Protein AF-A0A923MAU0-F1 (afdb_monomer_lite)

Sequence (72 aa):
MEETPNTVEAWKNADALARAAESRLKDAWEAHANGGPPPTESLMNEVKALREAANEKLSAAMARMGSTGHAR

Radius of gyration: 17.18 Å; chains: 1; bounding box: 37×20×54 Å

Organism: NCBI:txid2079448

Structure (mmCIF, N/CA/C/O backbone):
data_AF-A0A923MAU0-F1
#
_entry.id   AF-A0A923MAU0-F1
#
loop_
_atom_site.group_PDB
_atom_site.id
_atom_site.type_symbol
_atom_site.label_atom_id
_atom_site.label_alt_id
_atom_site.label_comp_id
_atom_site.label_asym_id
_atom_site.label_entity_id
_atom_site.label_seq_id
_atom_site.pdbx_PDB_ins_code
_atom_site.Cartn_x
_atom_site.Cartn_y
_atom_site.Cartn_z
_atom_site.occupancy
_atom_site.B_iso_or_equiv
_atom_site.auth_seq_id
_atom_site.auth_comp_id
_atom_site.auth_asym_id
_atom_site.auth_atom_id
_atom_site.pdbx_PDB_model_num
ATO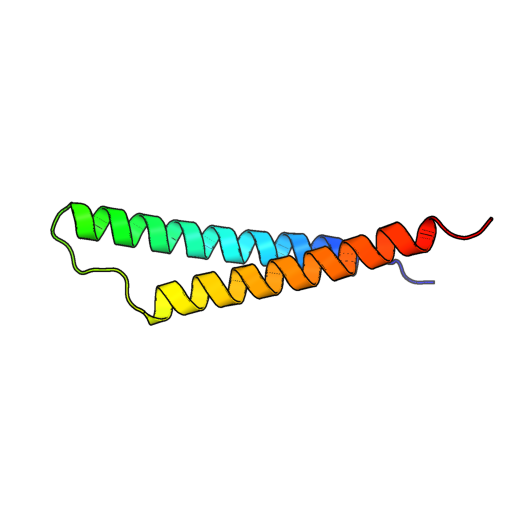M 1 N N . MET A 1 1 ? 20.550 -14.148 -27.427 1.00 42.50 1 MET A N 1
ATOM 2 C CA . MET A 1 1 ? 20.138 -12.832 -26.902 1.00 42.50 1 MET A CA 1
ATOM 3 C C . MET A 1 1 ? 18.933 -13.106 -26.038 1.00 42.50 1 MET A C 1
ATOM 5 O O . MET A 1 1 ? 17.847 -13.281 -26.570 1.00 42.50 1 MET A O 1
ATOM 9 N N . GLU A 1 2 ? 19.188 -13.345 -24.755 1.00 44.44 2 GLU A N 1
ATOM 10 C CA . GLU A 1 2 ? 18.160 -13.734 -23.794 1.00 44.44 2 GLU A CA 1
ATOM 11 C C . GLU A 1 2 ? 17.137 -12.615 -23.637 1.00 44.44 2 GLU A C 1
ATOM 13 O O . GLU A 1 2 ? 17.439 -11.423 -23.741 1.00 44.44 2 GLU A O 1
ATOM 18 N N . GLU A 1 3 ? 15.903 -13.067 -23.514 1.00 46.69 3 GLU A N 1
ATOM 19 C CA . GLU A 1 3 ? 14.681 -12.328 -23.725 1.00 46.69 3 GLU A CA 1
ATOM 20 C C . GLU A 1 3 ? 14.574 -11.139 -22.768 1.00 46.69 3 GLU A C 1
ATOM 22 O O . GLU A 1 3 ? 15.161 -11.094 -21.687 1.00 46.69 3 GLU A O 1
ATOM 27 N N . THR A 1 4 ? 13.753 -10.164 -23.136 1.00 54.50 4 THR A N 1
ATOM 28 C CA . THR A 1 4 ? 13.428 -9.021 -22.287 1.00 54.50 4 THR A CA 1
ATOM 29 C C . THR A 1 4 ? 12.039 -9.170 -21.637 1.00 54.50 4 THR A C 1
ATOM 31 O O . THR A 1 4 ? 11.204 -8.295 -21.867 1.00 54.50 4 THR A O 1
ATOM 34 N N . PRO A 1 5 ? 11.730 -10.224 -20.846 1.00 52.38 5 PRO A N 1
ATOM 35 C CA . PRO A 1 5 ? 10.432 -10.359 -20.182 1.00 52.38 5 PRO A CA 1
ATOM 36 C C . PRO A 1 5 ? 10.334 -9.548 -18.874 1.00 52.38 5 PRO A C 1
ATOM 38 O O . PRO A 1 5 ? 9.247 -9.314 -18.356 1.00 52.38 5 PRO A O 1
ATOM 41 N N . ASN A 1 6 ? 11.444 -9.042 -18.334 1.00 72.62 6 ASN A N 1
ATOM 42 C CA . ASN A 1 6 ? 11.507 -8.807 -16.889 1.00 72.62 6 ASN A CA 1
ATOM 43 C C . ASN A 1 6 ? 10.901 -7.474 -16.373 1.00 72.62 6 ASN A C 1
ATOM 45 O O . ASN A 1 6 ? 10.595 -7.361 -15.193 1.00 72.62 6 ASN A O 1
ATOM 49 N N . THR A 1 7 ? 10.688 -6.434 -17.196 1.00 81.56 7 THR A N 1
ATOM 50 C CA . THR A 1 7 ? 10.181 -5.135 -16.676 1.00 81.56 7 THR A CA 1
ATOM 51 C C . THR A 1 7 ? 8.662 -5.079 -16.531 1.00 81.56 7 THR A C 1
ATOM 53 O O . THR A 1 7 ? 8.162 -4.484 -15.579 1.00 81.56 7 THR A O 1
ATOM 56 N N . VAL A 1 8 ? 7.920 -5.703 -17.451 1.00 86.31 8 VAL A N 1
ATOM 57 C CA . VAL A 1 8 ? 6.449 -5.760 -17.378 1.00 86.31 8 VAL A CA 1
ATOM 58 C C . VAL A 1 8 ? 6.011 -6.707 -16.263 1.00 86.31 8 VAL A C 1
ATOM 60 O O . VAL A 1 8 ? 5.087 -6.386 -15.521 1.00 86.31 8 VAL A O 1
ATOM 63 N N . GLU A 1 9 ? 6.688 -7.844 -16.098 1.00 88.75 9 GLU A N 1
ATOM 64 C CA . GLU A 1 9 ? 6.424 -8.765 -14.987 1.00 88.75 9 GLU A CA 1
ATOM 65 C C . GLU A 1 9 ? 6.794 -8.155 -13.633 1.00 88.75 9 GLU A C 1
ATOM 67 O O . GLU A 1 9 ? 6.001 -8.238 -12.695 1.00 88.75 9 GLU A O 1
ATOM 72 N N . ALA A 1 10 ? 7.927 -7.447 -13.540 1.00 88.00 10 ALA A N 1
ATOM 73 C CA . ALA A 1 10 ? 8.285 -6.711 -12.328 1.00 88.00 10 ALA A CA 1
ATOM 74 C C . ALA A 1 10 ? 7.247 -5.638 -11.963 1.00 88.00 10 ALA A C 1
ATOM 76 O O . ALA A 1 10 ? 6.924 -5.483 -10.785 1.00 88.00 10 ALA A O 1
ATOM 77 N N . TRP A 1 11 ? 6.696 -4.922 -12.952 1.00 90.75 11 TRP A N 1
ATOM 78 C CA . TRP A 1 11 ? 5.590 -3.991 -12.718 1.00 90.75 11 TRP A CA 1
ATOM 79 C C . TRP A 1 11 ? 4.332 -4.709 -12.222 1.00 90.75 11 TRP A C 1
ATOM 81 O O . TRP A 1 11 ? 3.775 -4.302 -11.207 1.00 90.75 11 TRP A O 1
ATOM 91 N N . LYS A 1 12 ? 3.909 -5.793 -12.885 1.00 90.69 12 LYS A N 1
ATOM 92 C CA . LYS A 1 12 ? 2.729 -6.571 -12.470 1.00 90.69 12 LYS A CA 1
ATOM 93 C C . LYS A 1 12 ? 2.856 -7.068 -11.032 1.00 90.69 12 LYS A C 1
ATOM 95 O O . LYS A 1 12 ? 1.900 -6.971 -10.269 1.00 90.69 12 LYS A O 1
ATOM 100 N N . ASN A 1 13 ? 4.034 -7.565 -10.658 1.00 92.56 13 ASN A N 1
ATOM 101 C CA . ASN A 1 13 ? 4.296 -8.019 -9.297 1.00 92.56 13 ASN A CA 1
ATOM 102 C C . ASN A 1 13 ? 4.230 -6.859 -8.288 1.00 92.56 13 ASN A C 1
ATOM 104 O O . ASN A 1 13 ? 3.600 -6.987 -7.242 1.00 92.56 13 ASN A O 1
ATOM 108 N N . ALA A 1 14 ? 4.826 -5.708 -8.615 1.00 91.00 14 ALA A N 1
ATOM 109 C CA . ALA A 1 14 ? 4.765 -4.522 -7.762 1.00 91.00 14 ALA A CA 1
ATOM 110 C C . ALA A 1 14 ? 3.331 -3.973 -7.611 1.00 91.00 14 ALA A C 1
ATOM 112 O O . ALA A 1 14 ? 2.930 -3.633 -6.499 1.00 91.00 14 ALA A O 1
ATOM 113 N N . ASP A 1 15 ? 2.532 -3.941 -8.685 1.00 93.38 15 ASP A N 1
ATOM 114 C CA . ASP A 1 15 ? 1.120 -3.528 -8.622 1.00 93.38 15 ASP A CA 1
ATOM 115 C C . ASP A 1 15 ? 0.282 -4.512 -7.794 1.00 93.38 15 ASP A C 1
ATOM 117 O O . ASP A 1 15 ? -0.538 -4.083 -6.986 1.00 93.38 15 ASP A O 1
ATOM 121 N N . ALA A 1 16 ? 0.520 -5.822 -7.922 1.00 95.38 16 ALA A N 1
ATOM 122 C CA . ALA A 1 16 ? -0.169 -6.829 -7.117 1.00 95.38 16 ALA A CA 1
ATOM 123 C C . ALA A 1 16 ? 0.110 -6.658 -5.614 1.00 95.38 16 ALA A C 1
ATOM 125 O O . ALA A 1 16 ? -0.819 -6.722 -4.807 1.00 95.38 16 ALA A O 1
ATOM 126 N N . LEU A 1 17 ? 1.365 -6.387 -5.238 1.00 94.25 17 LEU A N 1
ATOM 127 C CA . LEU A 1 17 ? 1.742 -6.099 -3.851 1.00 94.25 17 LEU A CA 1
ATOM 128 C C . LEU A 1 17 ? 1.091 -4.808 -3.342 1.00 94.25 17 LEU A C 1
ATOM 130 O O . LEU A 1 17 ? 0.533 -4.806 -2.245 1.00 94.25 17 LEU A O 1
ATOM 134 N N . ALA A 1 18 ? 1.105 -3.740 -4.146 1.00 94.56 18 ALA A N 1
ATOM 135 C CA . ALA A 1 18 ? 0.443 -2.484 -3.797 1.00 94.56 18 ALA A CA 1
ATOM 136 C C . ALA A 1 18 ? -1.060 -2.695 -3.557 1.00 94.56 18 ALA A C 1
ATOM 138 O O . ALA A 1 18 ? -1.565 -2.301 -2.509 1.00 94.56 18 ALA A O 1
ATOM 139 N N . ARG A 1 19 ? -1.750 -3.413 -4.452 1.00 95.69 19 ARG A N 1
ATOM 140 C CA . ARG A 1 19 ? -3.179 -3.735 -4.297 1.00 95.69 19 ARG A CA 1
ATOM 141 C C . ARG A 1 19 ? -3.472 -4.573 -3.059 1.00 95.69 19 ARG A C 1
ATOM 143 O O . ARG A 1 19 ? -4.481 -4.350 -2.394 1.00 95.69 19 ARG A O 1
ATOM 150 N N . ALA A 1 20 ? -2.614 -5.542 -2.744 1.00 95.88 20 ALA A N 1
ATOM 151 C CA . ALA A 1 20 ? -2.769 -6.353 -1.541 1.00 95.88 20 ALA A CA 1
ATOM 152 C C . ALA A 1 20 ? -2.658 -5.490 -0.272 1.00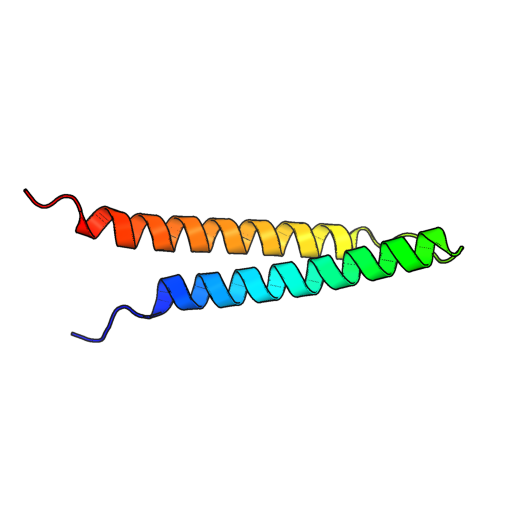 95.88 20 ALA A C 1
ATOM 154 O O . ALA A 1 20 ? -3.471 -5.633 0.643 1.00 95.88 20 ALA A O 1
ATOM 155 N N . ALA A 1 21 ? -1.701 -4.561 -0.228 1.00 94.50 21 ALA A N 1
ATOM 156 C CA . ALA A 1 21 ? -1.563 -3.617 0.877 1.00 94.50 21 ALA A CA 1
ATOM 157 C C . ALA A 1 21 ? -2.738 -2.621 0.941 1.00 94.50 21 ALA A C 1
ATOM 159 O O . ALA A 1 21 ? -3.265 -2.372 2.025 1.00 94.50 21 ALA A O 1
ATOM 160 N N . GLU A 1 22 ? -3.207 -2.106 -0.200 1.00 95.56 22 GLU A N 1
ATOM 161 C CA . GLU A 1 22 ? -4.395 -1.242 -0.289 1.00 95.56 22 GLU A CA 1
ATOM 162 C C . GLU A 1 22 ? -5.650 -1.951 0.234 1.00 95.56 22 GLU A C 1
ATOM 164 O O . GLU A 1 22 ? -6.431 -1.347 0.969 1.00 95.56 22 GLU A O 1
ATOM 169 N N . SER A 1 23 ? -5.822 -3.241 -0.080 1.00 97.00 23 SER A N 1
ATOM 170 C CA . SER A 1 23 ? -6.919 -4.050 0.462 1.00 97.00 23 SER A CA 1
ATOM 171 C C . SER A 1 23 ? -6.851 -4.123 1.985 1.00 97.00 23 SER A C 1
ATOM 173 O O . SER A 1 23 ? -7.845 -3.858 2.648 1.00 97.00 23 SER A O 1
ATOM 175 N N . ARG A 1 24 ? -5.668 -4.388 2.553 1.00 95.19 24 ARG A N 1
ATOM 176 C CA . ARG A 1 24 ? -5.479 -4.437 4.015 1.00 95.19 24 ARG A CA 1
ATOM 177 C C . ARG A 1 24 ? -5.742 -3.084 4.673 1.00 95.19 24 ARG A C 1
ATOM 179 O O . ARG A 1 24 ? -6.319 -3.031 5.755 1.00 95.19 24 ARG A O 1
ATOM 186 N N . LEU A 1 25 ? -5.327 -1.989 4.032 1.00 95.62 25 LEU A N 1
ATOM 187 C CA . LEU A 1 25 ? -5.617 -0.637 4.508 1.00 95.62 25 LEU A CA 1
ATOM 188 C C . LEU A 1 25 ? -7.120 -0.350 4.476 1.00 95.62 25 LEU A C 1
ATOM 190 O O . LEU A 1 25 ? -7.642 0.244 5.417 1.00 95.62 25 LEU A O 1
ATOM 194 N N . LYS A 1 26 ? -7.819 -0.800 3.432 1.00 95.50 26 LYS A N 1
ATOM 195 C CA . LYS A 1 26 ? -9.277 -0.708 3.350 1.00 95.50 26 LYS A CA 1
ATOM 196 C C . LYS A 1 26 ? -9.948 -1.505 4.472 1.00 95.50 26 LYS A C 1
ATOM 198 O O . LYS A 1 26 ? -10.754 -0.927 5.192 1.00 95.50 26 LYS A O 1
ATOM 203 N N . ASP A 1 27 ? -9.556 -2.761 4.682 1.00 95.88 27 ASP A N 1
ATOM 204 C CA . ASP A 1 27 ? -10.086 -3.601 5.766 1.00 95.88 27 ASP A CA 1
ATOM 205 C C . ASP A 1 27 ? -9.862 -2.951 7.144 1.00 95.88 27 ASP A C 1
ATOM 207 O O . ASP A 1 27 ? -10.748 -2.959 7.999 1.00 95.88 27 ASP A O 1
ATOM 211 N N . ALA A 1 28 ? -8.701 -2.323 7.358 1.00 95.44 28 ALA A N 1
ATOM 212 C CA . ALA A 1 28 ? -8.407 -1.586 8.586 1.00 95.44 28 ALA A CA 1
ATOM 213 C C . ALA A 1 28 ? -9.297 -0.342 8.760 1.00 95.44 28 ALA A C 1
ATOM 215 O O . ALA A 1 28 ? -9.749 -0.057 9.870 1.00 95.44 28 ALA A O 1
ATOM 216 N N . TRP A 1 29 ? -9.595 0.385 7.680 1.00 95.75 29 TRP A N 1
ATOM 217 C CA . TRP A 1 29 ? -10.554 1.492 7.717 1.00 95.75 29 TRP A CA 1
ATOM 218 C C . TRP A 1 29 ? -11.984 1.022 7.985 1.00 95.75 29 TRP A C 1
ATOM 220 O O . TRP A 1 29 ? -12.699 1.667 8.752 1.00 95.75 29 TRP A O 1
ATOM 230 N N . GLU A 1 30 ? -12.397 -0.101 7.399 1.00 97.00 30 GLU A N 1
ATOM 231 C CA . GLU A 1 30 ? -13.700 -0.710 7.673 1.00 97.00 30 GLU A CA 1
ATOM 232 C C . GLU A 1 30 ? -13.792 -1.162 9.137 1.00 97.00 30 GLU A C 1
ATOM 234 O O . GLU A 1 30 ? -14.790 -0.890 9.806 1.00 97.00 30 GLU A O 1
ATOM 239 N N . ALA A 1 31 ? -12.735 -1.763 9.687 1.00 95.88 31 ALA A N 1
ATOM 240 C CA . ALA A 1 31 ? -12.669 -2.103 11.106 1.00 95.88 31 ALA A CA 1
ATOM 241 C C . ALA A 1 31 ? -12.777 -0.853 11.998 1.00 95.88 31 ALA A C 1
ATOM 243 O O . ALA A 1 31 ? -13.554 -0.855 12.954 1.00 95.88 31 ALA A O 1
ATOM 244 N N . HIS A 1 32 ? -12.071 0.232 11.663 1.00 96.44 32 HIS A N 1
ATOM 245 C CA . HIS A 1 32 ? -12.163 1.508 12.380 1.00 96.44 32 HIS A CA 1
ATOM 246 C C . HIS A 1 32 ? -13.578 2.103 12.340 1.00 96.44 32 HIS A C 1
ATOM 248 O O . HIS A 1 32 ? -14.099 2.536 13.366 1.00 96.44 32 HIS A O 1
ATOM 254 N N . ALA A 1 33 ? -14.241 2.070 11.180 1.00 96.81 33 ALA A N 1
ATOM 255 C CA . ALA A 1 33 ? -15.620 2.541 11.034 1.00 96.81 33 ALA A CA 1
ATOM 256 C C . ALA A 1 33 ? -16.616 1.752 11.905 1.00 96.81 33 ALA A C 1
ATOM 258 O O . ALA A 1 33 ? -17.620 2.306 12.348 1.00 96.81 33 ALA A O 1
ATOM 259 N N . ASN A 1 34 ? -16.314 0.484 12.198 1.00 96.94 34 ASN A N 1
ATOM 260 C CA . ASN A 1 34 ? -17.091 -0.370 13.098 1.00 96.94 34 ASN A CA 1
ATOM 261 C C . ASN A 1 34 ? -16.682 -0.243 14.584 1.00 96.94 34 ASN A C 1
ATOM 263 O O . ASN A 1 34 ? -17.102 -1.054 15.408 1.00 96.94 34 ASN A O 1
ATOM 267 N N . GLY A 1 35 ? -15.873 0.760 14.945 1.00 96.44 35 GLY A N 1
ATOM 268 C CA . GLY A 1 35 ? -15.430 1.014 16.323 1.00 96.44 35 GLY A CA 1
ATOM 269 C C . GLY A 1 35 ? -14.098 0.359 16.703 1.00 96.44 35 GLY A C 1
ATOM 270 O O . GLY A 1 35 ? -13.732 0.353 17.878 1.00 96.44 35 GLY A O 1
ATOM 271 N N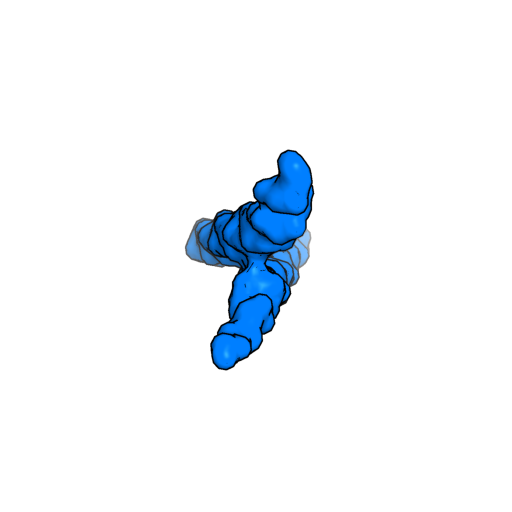 . GLY A 1 36 ? -13.375 -0.202 15.732 1.00 95.56 36 GLY A N 1
ATOM 272 C CA . GLY A 1 36 ? -12.004 -0.679 15.903 1.00 95.56 36 GLY A CA 1
ATOM 273 C C . GLY A 1 36 ? -10.963 0.452 15.948 1.00 95.56 36 GLY A C 1
ATOM 274 O O . GLY A 1 36 ? -11.296 1.628 15.791 1.00 95.56 36 GLY A O 1
ATOM 275 N N . PRO A 1 37 ? -9.678 0.115 16.156 1.00 93.81 37 PRO A N 1
ATOM 276 C CA . PRO A 1 37 ? -8.596 1.093 16.110 1.00 93.81 37 PRO A CA 1
ATOM 277 C C . PRO A 1 37 ? -8.370 1.613 14.681 1.00 93.81 37 PRO A C 1
ATOM 279 O O . PRO A 1 37 ? -8.619 0.885 13.716 1.00 93.81 37 PRO A O 1
ATOM 282 N N . PRO A 1 38 ? -7.872 2.853 14.521 1.00 93.19 38 PRO A N 1
ATOM 283 C CA . PRO A 1 38 ? -7.521 3.380 13.211 1.00 93.19 38 PRO A CA 1
ATOM 284 C C . PRO A 1 38 ? -6.358 2.588 12.596 1.00 93.19 38 PRO A C 1
ATOM 286 O O . PRO A 1 38 ? -5.533 2.030 13.332 1.00 93.19 38 PRO A O 1
ATOM 289 N N . PRO A 1 39 ? -6.249 2.554 11.255 1.00 94.81 39 PRO A N 1
ATOM 290 C CA . PRO A 1 39 ? -5.080 1.993 10.595 1.00 94.81 39 PRO A CA 1
ATOM 291 C C . PRO A 1 39 ? -3.794 2.645 11.103 1.00 94.81 39 PRO A C 1
ATOM 293 O O . PRO A 1 39 ? -3.741 3.845 11.376 1.00 94.81 39 PRO A O 1
ATOM 296 N N . THR A 1 40 ? -2.741 1.841 11.225 1.00 94.94 40 THR A N 1
ATOM 297 C CA . THR A 1 40 ? -1.449 2.326 11.707 1.00 94.94 40 THR A CA 1
ATOM 298 C C . THR A 1 40 ? -0.751 3.161 10.638 1.00 94.94 40 THR A C 1
ATOM 300 O O . THR A 1 40 ? -0.849 2.884 9.441 1.00 94.94 40 THR A O 1
ATOM 303 N N . GLU A 1 41 ? 0.030 4.151 11.071 1.00 94.88 41 GLU A N 1
ATOM 304 C CA . GLU A 1 41 ? 0.859 4.958 10.168 1.00 94.88 41 GLU A CA 1
ATOM 305 C C . GLU A 1 41 ? 1.842 4.083 9.370 1.00 94.88 41 GLU A C 1
ATOM 307 O O . GLU A 1 41 ? 2.091 4.326 8.193 1.00 94.88 41 GLU A O 1
ATOM 312 N N . SER A 1 42 ? 2.327 2.991 9.973 1.00 94.50 42 SER A N 1
ATOM 313 C CA . SER A 1 42 ? 3.161 1.997 9.290 1.00 94.50 42 SER A CA 1
ATOM 314 C C . SER A 1 42 ? 2.459 1.370 8.083 1.00 94.50 42 SER A C 1
ATOM 316 O O . SER A 1 42 ? 3.082 1.237 7.036 1.00 94.50 42 SER A O 1
ATOM 318 N N . LEU A 1 43 ? 1.176 1.006 8.203 1.00 93.12 43 LEU A N 1
ATOM 319 C CA . LEU A 1 43 ? 0.413 0.426 7.094 1.00 93.12 43 LEU A CA 1
ATOM 320 C C . LEU A 1 43 ? 0.172 1.459 5.986 1.00 93.12 43 LEU A C 1
ATOM 322 O O . LEU A 1 43 ? 0.289 1.140 4.805 1.00 93.12 43 LEU A O 1
ATOM 326 N N . MET A 1 44 ? -0.117 2.709 6.355 1.00 94.75 44 MET A N 1
ATOM 327 C CA . MET A 1 44 ? -0.261 3.798 5.382 1.00 94.75 44 MET A CA 1
ATOM 328 C C . MET A 1 44 ? 1.048 4.046 4.618 1.00 94.75 44 MET A C 1
ATOM 330 O O . MET A 1 44 ? 1.035 4.178 3.393 1.00 94.75 44 MET A O 1
ATOM 334 N N . ASN A 1 45 ? 2.179 4.062 5.328 1.00 96.50 45 ASN A N 1
ATOM 335 C CA . ASN A 1 45 ? 3.505 4.228 4.735 1.00 96.50 45 ASN A CA 1
ATOM 336 C C . ASN A 1 45 ? 3.886 3.045 3.835 1.00 96.50 45 ASN A C 1
ATOM 338 O O . ASN A 1 45 ? 4.446 3.262 2.762 1.00 96.50 45 ASN A O 1
ATOM 342 N N . GLU A 1 46 ? 3.549 1.813 4.226 1.00 94.88 46 GLU A N 1
ATOM 343 C CA . GLU A 1 46 ? 3.769 0.615 3.407 1.00 94.88 46 GLU A CA 1
ATOM 344 C C . GLU A 1 46 ? 2.999 0.694 2.083 1.00 94.88 46 GLU A C 1
ATOM 346 O O . GLU A 1 46 ? 3.589 0.521 1.015 1.00 94.88 46 GLU A O 1
ATOM 351 N N . VAL A 1 47 ? 1.705 1.033 2.133 1.00 95.31 47 VAL A N 1
ATOM 352 C CA . VAL A 1 47 ? 0.878 1.221 0.929 1.00 95.31 47 VAL A CA 1
ATOM 353 C C . VAL A 1 47 ? 1.483 2.277 0.011 1.00 95.31 47 VAL A C 1
ATOM 355 O O . VAL A 1 47 ? 1.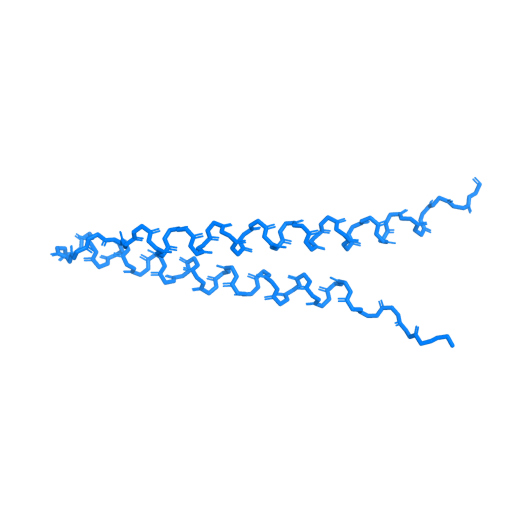612 2.050 -1.194 1.00 95.31 47 VAL A O 1
ATOM 358 N N . LYS A 1 48 ? 1.891 3.418 0.577 1.00 95.38 48 LYS A N 1
ATOM 359 C CA . LYS A 1 48 ? 2.511 4.504 -0.183 1.00 95.38 48 LYS A CA 1
ATOM 360 C C . LYS A 1 48 ? 3.795 4.036 -0.878 1.00 95.38 48 LYS A C 1
ATOM 362 O O . LYS A 1 48 ? 3.899 4.174 -2.096 1.00 95.38 48 LYS A O 1
ATOM 367 N N . ALA A 1 49 ? 4.713 3.417 -0.137 1.00 95.44 49 ALA A N 1
ATOM 368 C CA . ALA A 1 49 ? 5.987 2.940 -0.669 1.00 95.44 49 ALA A CA 1
ATOM 369 C C . ALA A 1 49 ? 5.800 1.894 -1.783 1.00 95.44 49 ALA A C 1
ATOM 371 O O . ALA A 1 49 ? 6.479 1.942 -2.809 1.00 95.44 49 ALA A O 1
ATOM 372 N N . LEU A 1 50 ? 4.844 0.974 -1.622 1.00 93.75 50 LEU A N 1
ATOM 373 C CA . LEU A 1 50 ? 4.527 -0.025 -2.646 1.00 93.75 50 LEU A CA 1
ATOM 374 C C . LEU A 1 50 ? 3.920 0.608 -3.902 1.00 93.75 50 LEU A C 1
ATOM 376 O O . LEU A 1 50 ? 4.251 0.197 -5.016 1.00 93.75 50 LEU A O 1
ATOM 380 N N . ARG A 1 51 ? 3.066 1.627 -3.748 1.00 94.06 51 ARG A N 1
ATOM 381 C CA . ARG A 1 51 ? 2.486 2.357 -4.883 1.00 94.06 51 ARG A CA 1
ATOM 382 C C . ARG A 1 51 ? 3.544 3.147 -5.649 1.00 94.06 51 ARG A C 1
ATOM 384 O O . ARG A 1 51 ? 3.542 3.133 -6.879 1.00 94.06 51 ARG A O 1
ATOM 391 N N . GLU A 1 52 ? 4.463 3.790 -4.934 1.00 95.19 52 GLU A N 1
ATOM 392 C CA . GLU A 1 52 ? 5.617 4.475 -5.522 1.00 95.19 52 GLU A CA 1
ATOM 393 C C . GLU A 1 52 ? 6.488 3.486 -6.307 1.00 95.19 52 GLU A C 1
ATOM 395 O O . GLU A 1 52 ? 6.720 3.695 -7.498 1.00 95.19 52 GLU A O 1
ATOM 400 N N . ALA A 1 53 ? 6.845 2.347 -5.706 1.00 91.88 53 ALA 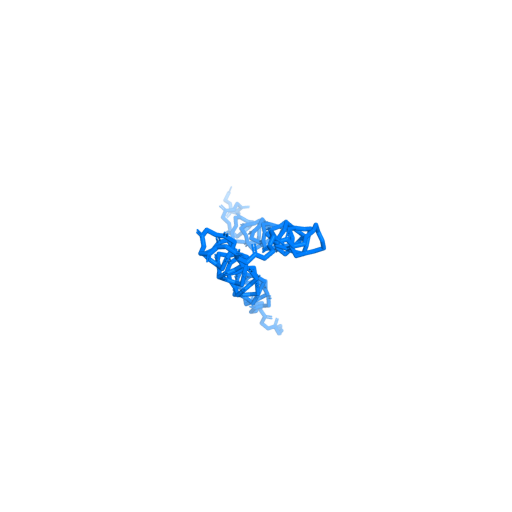A N 1
ATOM 401 C CA . ALA A 1 53 ? 7.612 1.303 -6.382 1.00 91.88 53 ALA A CA 1
ATOM 402 C C . ALA A 1 53 ? 6.898 0.770 -7.639 1.00 91.88 53 ALA A C 1
ATOM 404 O O . ALA A 1 53 ? 7.526 0.595 -8.686 1.00 91.88 53 ALA A O 1
ATOM 405 N N . ALA A 1 54 ? 5.581 0.541 -7.582 1.00 91.94 54 ALA A N 1
ATOM 406 C CA . ALA A 1 54 ? 4.807 0.112 -8.746 1.00 91.94 54 ALA A CA 1
ATOM 407 C C . ALA A 1 54 ? 4.835 1.161 -9.872 1.00 91.94 54 ALA A C 1
ATOM 409 O O . ALA A 1 54 ? 5.038 0.802 -11.034 1.00 91.94 54 ALA A O 1
ATOM 410 N N . ASN A 1 55 ? 4.708 2.449 -9.546 1.00 92.94 55 ASN A N 1
ATOM 411 C CA . ASN A 1 55 ? 4.784 3.540 -10.521 1.00 92.94 55 ASN A CA 1
ATOM 412 C C . ASN A 1 55 ? 6.178 3.680 -11.149 1.00 92.94 55 ASN A C 1
ATOM 414 O O . ASN A 1 55 ? 6.290 3.915 -12.357 1.00 92.94 55 ASN A O 1
ATOM 418 N N . GLU A 1 56 ? 7.246 3.497 -10.373 1.00 92.31 56 GLU A N 1
ATOM 419 C CA . GLU A 1 56 ? 8.613 3.476 -10.903 1.00 92.31 56 GLU A CA 1
ATOM 420 C C . GLU A 1 56 ? 8.809 2.320 -11.891 1.00 92.31 56 GLU A C 1
ATOM 422 O O . GLU A 1 56 ? 9.328 2.513 -12.995 1.00 92.31 56 GLU A O 1
ATOM 427 N N . LYS A 1 57 ? 8.340 1.113 -11.540 1.00 88.62 57 LYS A N 1
ATOM 428 C CA . LYS A 1 57 ? 8.408 -0.051 -12.438 1.00 88.62 57 LYS A CA 1
ATOM 429 C C . LYS A 1 57 ? 7.547 0.136 -13.684 1.00 88.62 57 LYS A C 1
ATOM 431 O O . LYS A 1 57 ? 7.984 -0.248 -14.768 1.00 88.62 57 LYS A O 1
ATOM 436 N N . LEU A 1 58 ? 6.374 0.759 -13.555 1.00 89.75 58 LEU A N 1
ATOM 437 C CA . LEU A 1 58 ? 5.524 1.113 -14.692 1.00 89.75 58 LEU A CA 1
ATOM 438 C C . LEU A 1 58 ? 6.253 2.063 -15.640 1.00 89.75 58 LEU A C 1
ATOM 440 O O . LEU A 1 58 ? 6.300 1.815 -16.842 1.00 89.75 58 LEU A O 1
ATOM 444 N N . SER A 1 59 ? 6.865 3.113 -15.093 1.00 89.44 59 SER A N 1
ATOM 445 C CA . SER A 1 59 ? 7.613 4.106 -15.866 1.00 89.44 59 SER A CA 1
ATOM 446 C C . SER A 1 59 ? 8.787 3.460 -16.605 1.00 89.44 59 SER A C 1
ATOM 448 O O . SER A 1 59 ? 8.977 3.702 -17.796 1.00 89.44 59 SER A O 1
ATOM 450 N N . ALA A 1 60 ? 9.525 2.559 -15.947 1.00 87.06 60 ALA A N 1
ATOM 451 C CA . ALA A 1 60 ? 10.600 1.791 -16.573 1.00 87.06 60 ALA A CA 1
ATOM 452 C C . ALA A 1 60 ? 10.089 0.840 -17.673 1.00 87.06 60 ALA A C 1
ATOM 454 O O . ALA A 1 60 ? 10.702 0.733 -18.740 1.00 87.06 60 ALA A O 1
ATOM 455 N N . ALA A 1 61 ? 8.956 0.168 -17.446 1.00 86.50 61 ALA A N 1
ATOM 456 C CA . ALA A 1 61 ? 8.324 -0.688 -18.446 1.00 86.50 61 ALA A CA 1
ATOM 457 C C . ALA A 1 61 ? 7.865 0.125 -19.669 1.00 86.50 61 ALA A C 1
ATOM 459 O O . ALA A 1 61 ? 8.135 -0.270 -20.804 1.00 86.50 61 ALA A O 1
ATOM 460 N N . MET A 1 62 ? 7.242 1.286 -19.449 1.00 85.94 62 MET A N 1
ATOM 461 C CA . MET A 1 62 ? 6.819 2.206 -20.507 1.00 85.94 62 MET A CA 1
ATOM 462 C C . MET A 1 62 ? 8.001 2.783 -21.281 1.00 85.94 62 MET A C 1
ATOM 464 O O . MET A 1 62 ? 7.962 2.783 -22.505 1.00 85.94 62 MET A O 1
ATOM 468 N N . ALA A 1 63 ? 9.075 3.210 -20.614 1.00 85.81 63 ALA A N 1
ATOM 469 C CA . ALA A 1 63 ? 10.274 3.724 -21.280 1.00 85.81 63 ALA A CA 1
ATOM 470 C C . ALA A 1 63 ? 10.914 2.677 -22.208 1.00 85.81 63 ALA A C 1
ATOM 472 O O . ALA A 1 63 ? 11.385 3.007 -23.299 1.00 85.81 63 ALA A O 1
ATOM 473 N N . ARG A 1 64 ? 10.880 1.399 -21.812 1.00 78.44 64 ARG A N 1
ATOM 474 C CA . ARG A 1 64 ? 11.372 0.281 -22.629 1.00 78.44 64 ARG A CA 1
ATOM 475 C C . ARG A 1 64 ? 10.462 -0.013 -23.828 1.00 78.44 64 ARG A C 1
ATOM 477 O O . ARG A 1 64 ? 10.965 -0.258 -24.924 1.00 78.44 64 ARG A O 1
ATOM 484 N N . MET A 1 65 ? 9.142 0.064 -23.640 1.00 75.69 65 MET A N 1
ATOM 485 C CA . MET A 1 65 ? 8.158 -0.054 -24.728 1.00 75.69 65 MET A CA 1
ATOM 486 C C . MET A 1 65 ? 8.172 1.160 -25.676 1.00 75.69 65 MET A C 1
ATOM 488 O O . MET A 1 65 ? 7.939 1.011 -26.868 1.00 75.69 65 MET A O 1
ATOM 492 N N . GLY A 1 66 ? 8.478 2.360 -25.176 1.00 67.62 66 GLY A N 1
ATOM 493 C CA . GLY A 1 66 ? 8.585 3.586 -25.971 1.00 67.62 66 GLY A CA 1
ATOM 494 C C . GLY A 1 66 ? 9.905 3.700 -26.738 1.00 67.62 66 GLY A C 1
ATOM 495 O O . GLY A 1 66 ? 9.915 4.169 -27.874 1.00 67.62 66 GLY A O 1
ATOM 496 N N . SER A 1 67 ? 11.011 3.200 -26.176 1.00 57.19 67 SER A N 1
ATOM 497 C CA . SER A 1 67 ? 12.323 3.182 -26.850 1.00 57.19 67 SER A CA 1
ATOM 498 C C . SER A 1 67 ? 12.373 2.256 -28.068 1.00 57.19 67 SER A C 1
ATOM 500 O O . SER A 1 67 ? 13.250 2.404 -28.910 1.00 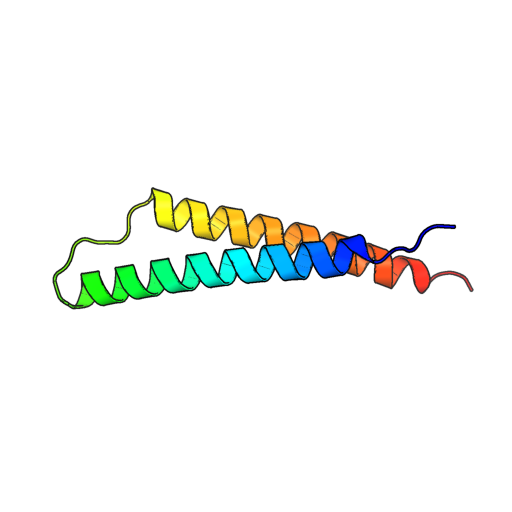57.19 67 SER A O 1
ATOM 502 N N . THR A 1 68 ? 11.426 1.325 -28.211 1.00 54.69 68 THR A N 1
ATOM 503 C CA . THR A 1 68 ? 11.278 0.508 -29.429 1.00 54.69 68 THR A CA 1
ATOM 504 C C . THR A 1 68 ? 10.516 1.231 -30.552 1.00 54.69 68 THR A C 1
ATOM 506 O O . THR A 1 68 ? 10.463 0.722 -31.667 1.00 54.69 68 THR A O 1
ATOM 509 N N . GLY A 1 69 ? 9.971 2.430 -30.296 1.00 49.50 69 GLY A N 1
ATOM 510 C CA . GLY A 1 69 ? 9.194 3.223 -31.258 1.00 49.50 69 GLY A CA 1
ATOM 511 C C . GLY A 1 69 ? 9.951 4.343 -31.990 1.00 49.50 69 GLY A C 1
ATOM 512 O O . GLY A 1 69 ? 9.357 4.987 -32.850 1.00 49.50 69 GLY A O 1
ATOM 513 N N . HIS A 1 70 ? 11.231 4.596 -31.687 1.00 42.59 70 HIS A N 1
ATOM 514 C CA . HIS A 1 70 ? 12.014 5.684 -32.299 1.00 42.59 70 HIS A CA 1
ATOM 515 C C . HIS A 1 70 ? 13.280 5.152 -32.987 1.00 42.59 70 HIS A C 1
ATOM 517 O O . HIS A 1 70 ? 14.409 5.417 -32.587 1.00 42.59 70 HIS A O 1
ATOM 523 N N . ALA A 1 71 ? 13.070 4.358 -34.033 1.00 43.03 71 ALA A N 1
ATOM 524 C CA . ALA A 1 71 ? 14.078 4.067 -35.045 1.00 43.03 71 ALA A CA 1
ATOM 525 C C . ALA A 1 71 ? 13.426 4.230 -36.423 1.00 43.03 71 ALA A C 1
ATOM 527 O O . ALA A 1 71 ? 13.074 3.249 -37.077 1.00 43.03 71 ALA A O 1
ATOM 528 N N . ARG A 1 72 ? 13.191 5.480 -36.827 1.00 42.47 72 ARG A N 1
ATOM 529 C CA . ARG A 1 72 ? 12.935 5.863 -38.216 1.00 42.47 72 ARG A CA 1
ATOM 530 C C . ARG A 1 72 ? 13.584 7.203 -38.498 1.00 42.47 72 ARG A C 1
ATOM 532 O O . ARG A 1 72 ? 13.401 8.107 -37.658 1.00 42.47 72 ARG A O 1
#

Foldseek 3Di:
DDDDPPLVVQLVVLVVQLVVLVVVQVVQVVCVVVVHDHDDPVSVVSSVVSVVSSVVSVVVVVVVVVVVVPDD

Secondary structure (DSSP, 8-state):
-----HHHHHHHHHHHHHHHHHHHHHHHHHHHHTT-PPPPHHHHHHHHHHHHHHHHHHHHHHHHHHHTT---

pLDDT: mean 85.21, std 16.8, range [42.47, 97.0]